Protein AF-A0A351BF96-F1 (afdb_monomer_lite)

Structure (mmCIF, N/CA/C/O backbone):
data_AF-A0A351BF96-F1
#
_entry.id   AF-A0A351BF96-F1
#
loop_
_atom_site.group_PDB
_atom_site.id
_atom_site.type_symbol
_atom_site.label_atom_id
_atom_site.label_alt_id
_atom_site.label_comp_id
_atom_site.label_asym_id
_atom_site.label_entity_id
_atom_site.label_seq_id
_atom_site.pdbx_PDB_ins_code
_atom_site.Cartn_x
_atom_site.Cartn_y
_atom_site.Cartn_z
_atom_site.occupancy
_atom_site.B_iso_or_equiv
_atom_site.auth_seq_id
_atom_site.auth_comp_id
_atom_site.auth_asym_id
_atom_site.auth_atom_id
_atom_site.pdbx_PDB_model_num
ATOM 1 N N . LEU A 1 1 ? -0.354 8.530 3.526 1.00 91.81 1 LEU A N 1
ATOM 2 C CA . LEU A 1 1 ? 0.156 8.035 2.235 1.00 91.81 1 LEU A CA 1
ATOM 3 C C . LEU A 1 1 ? 0.255 9.229 1.298 1.00 91.81 1 LEU A C 1
ATOM 5 O O . LEU A 1 1 ? -0.770 9.807 0.979 1.00 91.81 1 LEU A O 1
ATOM 9 N N . ASN A 1 2 ? 1.468 9.667 0.968 1.00 91.69 2 ASN A N 1
ATOM 10 C CA . ASN A 1 2 ? 1.676 10.940 0.265 1.00 91.69 2 ASN A CA 1
ATOM 11 C C . ASN A 1 2 ? 1.806 10.764 -1.258 1.00 91.69 2 ASN A C 1
ATOM 13 O O . ASN A 1 2 ? 1.143 11.456 -2.019 1.00 91.69 2 ASN A O 1
ATOM 17 N N . ASN A 1 3 ? 2.643 9.818 -1.681 1.00 91.81 3 ASN A N 1
ATOM 18 C CA . ASN A 1 3 ? 2.951 9.522 -3.077 1.00 91.81 3 ASN A CA 1
ATOM 19 C C . ASN A 1 3 ? 3.251 8.020 -3.224 1.00 91.81 3 ASN A C 1
ATOM 21 O O . ASN A 1 3 ? 3.602 7.380 -2.223 1.00 91.81 3 ASN A O 1
ATOM 25 N N . LEU A 1 4 ? 3.116 7.471 -4.433 1.00 92.50 4 LEU A N 1
ATOM 26 C CA . LEU A 1 4 ? 3.485 6.092 -4.741 1.00 92.50 4 LEU A CA 1
ATOM 27 C C . LEU A 1 4 ? 3.877 5.930 -6.221 1.00 92.50 4 LEU A C 1
ATOM 29 O O . LEU A 1 4 ? 3.032 5.753 -7.095 1.00 92.50 4 LEU A O 1
ATOM 33 N N . GLU A 1 5 ? 5.184 5.925 -6.474 1.00 92.88 5 GLU A N 1
ATOM 34 C CA . GLU A 1 5 ? 5.780 5.880 -7.814 1.00 92.88 5 GLU A CA 1
ATOM 35 C C . GLU A 1 5 ? 6.785 4.727 -7.949 1.00 92.88 5 GLU A C 1
ATOM 37 O O . GLU A 1 5 ? 7.238 4.136 -6.963 1.00 92.88 5 GLU A O 1
ATOM 42 N N . PHE A 1 6 ? 7.128 4.383 -9.192 1.00 94.44 6 PHE A N 1
ATOM 43 C CA . PHE A 1 6 ? 8.087 3.323 -9.495 1.00 94.44 6 PHE A CA 1
ATOM 44 C C . PHE A 1 6 ? 9.531 3.846 -9.521 1.00 94.44 6 PHE A C 1
ATOM 46 O O . PHE A 1 6 ? 10.133 3.956 -10.584 1.00 94.44 6 PHE A O 1
ATOM 53 N N . ASP A 1 7 ? 10.085 4.117 -8.337 1.00 91.12 7 ASP A N 1
ATOM 54 C CA . ASP A 1 7 ? 11.458 4.636 -8.172 1.00 91.12 7 ASP A CA 1
ATOM 55 C C . ASP A 1 7 ? 12.430 3.647 -7.498 1.00 91.12 7 ASP A C 1
ATOM 57 O O . ASP A 1 7 ? 13.619 3.922 -7.349 1.00 91.12 7 ASP A O 1
ATOM 61 N N . HIS A 1 8 ? 11.946 2.462 -7.117 1.00 89.06 8 HIS A N 1
ATOM 62 C CA . HIS A 1 8 ? 12.714 1.419 -6.420 1.00 89.06 8 HIS A CA 1
ATOM 63 C C . HIS A 1 8 ? 12.875 0.157 -7.281 1.00 89.06 8 HIS A C 1
ATOM 65 O O . HIS A 1 8 ? 12.564 -0.959 -6.853 1.00 89.06 8 HIS A O 1
ATOM 71 N N . ALA A 1 9 ? 13.310 0.345 -8.530 1.00 88.38 9 ALA A N 1
ATOM 72 C CA . ALA A 1 9 ? 13.448 -0.720 -9.531 1.00 88.38 9 ALA A CA 1
ATOM 73 C C . ALA A 1 9 ? 14.512 -1.783 -9.179 1.00 88.38 9 ALA A C 1
ATOM 75 O O . ALA A 1 9 ? 14.557 -2.854 -9.777 1.00 88.38 9 ALA A O 1
ATOM 76 N N . ASP A 1 10 ? 15.375 -1.493 -8.209 1.00 92.56 10 ASP A N 1
ATOM 77 C CA . ASP A 1 10 ? 16.356 -2.413 -7.635 1.00 92.56 10 ASP A CA 1
ATOM 78 C C . ASP A 1 10 ? 15.728 -3.452 -6.689 1.00 92.56 10 ASP A C 1
ATOM 80 O O . ASP A 1 10 ? 16.293 -4.528 -6.490 1.00 92.56 10 ASP A O 1
ATOM 84 N N . ILE A 1 11 ? 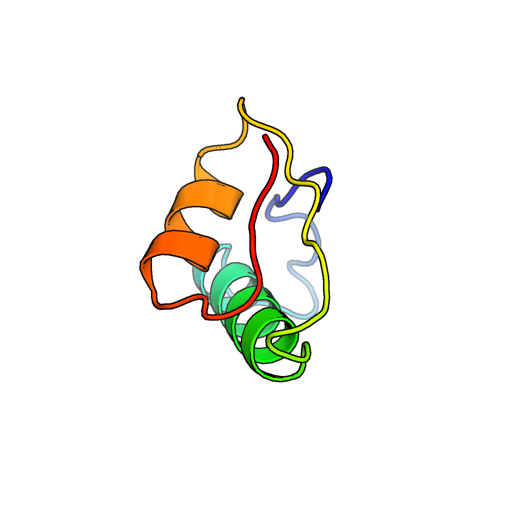14.553 -3.153 -6.128 1.00 95.25 11 ILE A N 1
ATOM 85 C CA . ILE A 1 11 ? 13.841 -4.006 -5.162 1.00 95.25 11 ILE A CA 1
ATOM 86 C C . ILE A 1 11 ? 12.557 -4.580 -5.769 1.00 95.25 11 ILE A C 1
ATOM 88 O O . ILE A 1 11 ? 12.174 -5.714 -5.469 1.00 95.25 11 ILE A O 1
ATOM 92 N N . PHE A 1 12 ? 11.880 -3.811 -6.620 1.00 95.81 12 PHE A N 1
ATOM 93 C CA . PHE A 1 12 ? 10.576 -4.158 -7.170 1.00 95.81 12 PHE A CA 1
ATOM 94 C C . PHE A 1 12 ? 10.614 -4.274 -8.689 1.00 95.81 12 PHE A C 1
ATOM 96 O O . PHE A 1 12 ? 11.232 -3.468 -9.374 1.00 95.81 12 PHE A O 1
ATOM 103 N N . ALA A 1 13 ? 9.899 -5.269 -9.214 1.00 95.44 13 ALA A N 1
ATOM 104 C CA . ALA A 1 13 ? 9.820 -5.507 -10.652 1.00 95.44 13 ALA A CA 1
ATOM 105 C C . ALA A 1 13 ? 9.012 -4.428 -11.397 1.00 95.44 13 ALA A C 1
ATOM 107 O O . ALA A 1 13 ? 9.299 -4.144 -12.556 1.00 95.44 13 ALA A O 1
ATOM 108 N N . ASP A 1 14 ? 7.999 -3.851 -10.746 1.00 95.75 14 ASP A N 1
ATOM 109 C CA . ASP A 1 14 ? 7.103 -2.841 -11.310 1.00 95.75 14 ASP A CA 1
ATOM 110 C C . ASP A 1 14 ? 6.334 -2.080 -10.208 1.00 95.75 14 ASP A C 1
ATOM 112 O O . ASP A 1 14 ? 6.455 -2.364 -9.011 1.00 95.75 14 ASP A O 1
ATOM 116 N N . LEU A 1 15 ? 5.506 -1.111 -10.617 1.00 95.88 15 LEU A N 1
ATOM 117 C CA . LEU A 1 15 ? 4.630 -0.361 -9.713 1.00 95.88 15 LEU A CA 1
ATOM 118 C C . LEU A 1 15 ? 3.616 -1.266 -8.993 1.00 95.88 15 LEU A C 1
ATOM 120 O O . LEU A 1 15 ? 3.306 -1.032 -7.827 1.00 95.88 15 LEU A O 1
ATOM 124 N N . ALA A 1 16 ? 3.118 -2.320 -9.645 1.00 96.31 16 ALA A N 1
ATOM 125 C CA . ALA A 1 16 ? 2.122 -3.219 -9.060 1.00 96.31 16 ALA A CA 1
ATOM 126 C C . ALA A 1 16 ? 2.694 -4.030 -7.879 1.00 96.31 16 ALA A C 1
ATOM 128 O O . ALA A 1 16 ? 1.986 -4.324 -6.902 1.00 96.31 16 ALA A O 1
ATOM 129 N N . ALA A 1 17 ? 3.985 -4.361 -7.925 1.00 96.88 17 ALA A N 1
ATOM 130 C CA . ALA A 1 17 ? 4.710 -4.973 -6.821 1.00 96.88 17 ALA A CA 1
ATOM 131 C C . ALA A 1 17 ? 4.811 -4.014 -5.621 1.00 96.88 17 ALA A C 1
ATOM 133 O O . ALA A 1 17 ? 4.536 -4.430 -4.490 1.00 96.88 17 ALA A O 1
ATOM 134 N N . ILE A 1 18 ? 5.097 -2.728 -5.860 1.00 96.88 18 ILE A N 1
ATOM 135 C CA . ILE A 1 18 ? 5.113 -1.689 -4.816 1.00 96.88 18 ILE A CA 1
ATOM 136 C C . ILE A 1 18 ? 3.705 -1.499 -4.226 1.00 96.88 18 ILE A C 1
ATOM 138 O O . ILE A 1 18 ? 3.529 -1.547 -3.007 1.00 96.88 18 ILE A O 1
ATOM 142 N N . GLU A 1 19 ? 2.674 -1.380 -5.069 1.00 96.88 19 GLU A N 1
ATOM 143 C CA . GLU A 1 19 ? 1.270 -1.293 -4.642 1.00 96.88 19 GLU A CA 1
ATOM 144 C C . GLU A 1 19 ? 0.860 -2.481 -3.765 1.00 96.88 19 GLU A C 1
ATOM 146 O O . GLU A 1 19 ? 0.093 -2.335 -2.813 1.00 96.88 19 GLU A O 1
ATOM 151 N N . THR A 1 20 ? 1.381 -3.674 -4.055 1.00 97.12 20 THR A N 1
ATOM 152 C CA . THR A 1 20 ? 1.123 -4.872 -3.250 1.00 97.12 20 THR A CA 1
ATOM 153 C C . THR A 1 20 ? 1.724 -4.773 -1.858 1.00 97.12 20 THR A C 1
ATOM 155 O O . THR A 1 20 ? 1.032 -5.092 -0.889 1.00 97.12 20 THR A O 1
ATOM 158 N N . GLN A 1 21 ? 2.946 -4.260 -1.722 1.00 97.12 21 GLN A N 1
ATOM 159 C CA . GLN A 1 21 ? 3.529 -4.024 -0.399 1.00 97.12 21 GLN A CA 1
ATOM 160 C C . GLN A 1 21 ? 2.772 -2.948 0.377 1.00 97.12 21 GLN A C 1
ATOM 162 O O . GLN A 1 21 ? 2.492 -3.129 1.561 1.00 97.12 21 GLN A O 1
ATOM 167 N N . PHE A 1 22 ? 2.356 -1.870 -0.287 1.00 96.75 22 PHE A N 1
ATOM 168 C CA . PHE A 1 22 ? 1.528 -0.843 0.345 1.00 96.75 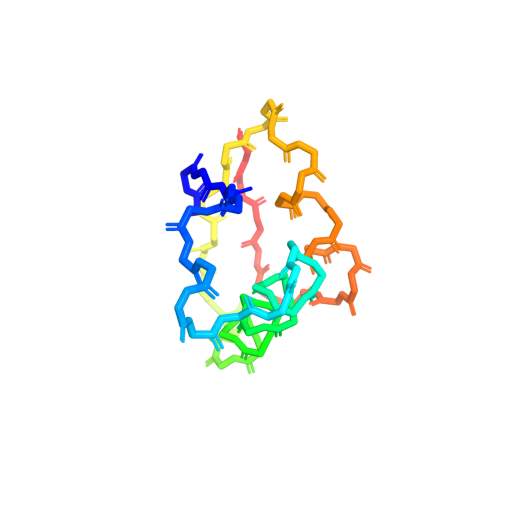22 PHE A CA 1
ATOM 169 C C . PHE A 1 22 ? 0.171 -1.396 0.788 1.00 96.75 22 PHE A C 1
ATOM 171 O O . PHE A 1 22 ? -0.281 -1.102 1.892 1.00 96.75 22 PHE A O 1
ATOM 178 N N . HIS A 1 23 ? -0.457 -2.260 -0.011 1.00 97.62 23 HIS A N 1
ATOM 179 C CA . HIS A 1 23 ? -1.687 -2.938 0.392 1.00 97.62 23 HIS A CA 1
ATOM 180 C C . HIS A 1 23 ? -1.461 -3.860 1.602 1.00 97.62 23 HIS A C 1
ATOM 182 O O . HIS A 1 23 ? -2.283 -3.895 2.518 1.00 97.62 23 HIS A O 1
ATOM 188 N N . HIS A 1 24 ? -0.334 -4.576 1.661 1.00 97.88 24 HIS A N 1
ATOM 189 C CA . HIS A 1 24 ? 0.033 -5.357 2.845 1.00 97.88 24 HIS A CA 1
ATOM 190 C C . HIS A 1 24 ? 0.247 -4.479 4.078 1.00 97.88 24 HIS A C 1
ATOM 192 O O . HIS A 1 24 ? -0.238 -4.834 5.149 1.00 97.88 24 HIS A O 1
ATOM 198 N N . PHE A 1 25 ? 0.887 -3.319 3.928 1.00 97.31 25 PHE A N 1
ATOM 199 C CA . PHE A 1 25 ? 1.025 -2.338 5.001 1.00 97.31 25 PHE A CA 1
ATOM 200 C C . PHE A 1 25 ? -0.337 -1.829 5.491 1.00 97.31 25 PHE A C 1
ATOM 202 O O . PHE A 1 25 ? -0.599 -1.852 6.688 1.00 97.31 25 PHE A O 1
ATOM 209 N N . VAL A 1 26 ? -1.247 -1.450 4.590 1.00 97.06 26 VAL A N 1
ATOM 210 C CA . VAL A 1 26 ? -2.608 -1.013 4.956 1.00 97.06 26 VAL A CA 1
ATOM 211 C C . VAL A 1 26 ? -3.332 -2.0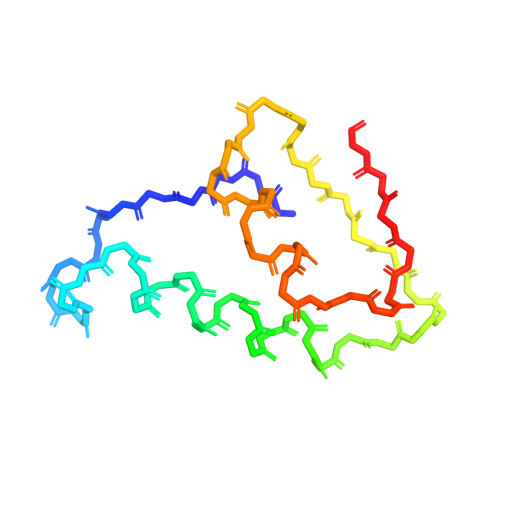74 5.794 1.00 97.06 26 VAL A C 1
ATOM 213 O O . VAL A 1 26 ? -4.025 -1.741 6.752 1.00 97.06 26 VAL A O 1
ATOM 216 N N . ARG A 1 27 ? -3.116 -3.361 5.497 1.00 97.31 27 ARG A N 1
ATOM 217 C CA . ARG A 1 27 ? -3.692 -4.493 6.241 1.00 97.31 27 ARG A CA 1
ATOM 218 C C . ARG A 1 27 ? -3.103 -4.722 7.637 1.00 97.31 27 ARG A C 1
ATOM 220 O O . ARG A 1 27 ? -3.566 -5.624 8.330 1.00 97.31 27 ARG A O 1
ATOM 227 N N . THR A 1 28 ? -2.092 -3.980 8.071 1.00 97.44 28 THR A N 1
ATOM 228 C CA . THR A 1 28 ? -1.602 -4.058 9.460 1.00 97.44 28 THR A CA 1
ATOM 229 C C . THR A 1 28 ? -2.192 -2.963 10.343 1.00 97.44 28 THR A C 1
ATOM 231 O O . THR A 1 28 ? -2.099 -3.044 11.568 1.00 97.44 28 THR A O 1
ATOM 234 N N . LEU A 1 29 ? -2.829 -1.953 9.743 1.00 97.25 29 LEU A N 1
ATOM 235 C CA . LEU A 1 29 ? -3.372 -0.811 10.466 1.00 97.25 29 LEU A CA 1
ATOM 236 C C . LEU A 1 29 ? -4.650 -1.202 11.223 1.00 97.25 29 LEU A C 1
ATOM 238 O O . LEU A 1 29 ? -5.464 -1.968 10.713 1.00 97.25 29 LEU A O 1
ATOM 242 N N . PRO A 1 30 ? -4.880 -0.693 12.444 1.00 97.56 30 PRO A N 1
ATOM 243 C CA . PRO A 1 30 ? -6.095 -0.992 13.191 1.00 97.56 30 PRO A CA 1
ATOM 244 C C . PRO A 1 30 ? -7.312 -0.273 12.597 1.00 97.56 30 PRO A C 1
ATOM 246 O O . PRO A 1 30 ? -7.209 0.818 12.033 1.00 97.56 30 PRO A O 1
ATOM 249 N N . ARG A 1 31 ? -8.505 -0.841 12.807 1.00 97.19 31 ARG A N 1
ATOM 250 C CA . ARG A 1 31 ? -9.783 -0.230 12.393 1.00 97.19 31 ARG A CA 1
ATOM 251 C C . ARG A 1 31 ? -10.073 1.113 13.076 1.00 97.19 31 ARG A C 1
ATOM 253 O O . ARG A 1 31 ? -10.810 1.918 12.526 1.00 97.19 31 ARG A O 1
ATOM 260 N N . SER A 1 32 ? -9.497 1.353 14.251 1.00 97.56 32 SER A N 1
ATOM 261 C CA . SER A 1 32 ? -9.609 2.615 14.992 1.00 97.56 32 SER A CA 1
ATOM 262 C C . SER A 1 32 ? -8.590 3.681 14.569 1.00 97.56 32 SER A C 1
ATOM 264 O O . SER A 1 32 ? -8.566 4.752 15.167 1.00 97.56 32 SER A O 1
ATOM 266 N N . GLY A 1 33 ? -7.708 3.380 13.610 1.00 97.06 33 GLY A N 1
ATOM 267 C CA . GLY A 1 33 ? -6.737 4.340 13.086 1.00 97.06 33 GLY A CA 1
ATOM 268 C C . GLY A 1 33 ? -7.337 5.306 12.060 1.00 97.06 33 GLY A C 1
ATOM 269 O O . GLY A 1 33 ? -8.541 5.306 11.813 1.00 97.06 33 GLY A O 1
ATOM 270 N N . LEU A 1 34 ? -6.465 6.088 11.421 1.00 97.75 34 LEU A N 1
ATOM 271 C CA . LEU A 1 34 ? -6.803 6.960 10.297 1.00 97.75 34 LEU A CA 1
ATOM 272 C C . LEU A 1 34 ? -5.670 6.933 9.268 1.00 97.75 34 LEU A C 1
ATOM 274 O O . LEU A 1 34 ? -4.502 7.106 9.618 1.00 97.75 34 LEU A O 1
ATOM 278 N N . ILE A 1 35 ? -6.016 6.730 8.000 1.00 97.38 35 ILE A N 1
ATOM 279 C CA . ILE A 1 35 ? -5.103 6.904 6.872 1.00 97.38 35 ILE A CA 1
ATOM 280 C C . ILE A 1 35 ? -5.396 8.260 6.243 1.00 97.38 35 ILE A C 1
ATOM 282 O O . ILE A 1 35 ? -6.461 8.449 5.672 1.00 97.38 35 ILE A O 1
ATOM 286 N N . VAL A 1 36 ? -4.434 9.177 6.290 1.00 96.94 36 VAL A N 1
ATOM 287 C CA . VAL A 1 36 ? -4.471 10.406 5.483 1.00 96.94 36 VAL A CA 1
ATOM 288 C C . VAL A 1 36 ? -3.771 10.106 4.163 1.00 96.94 36 VAL A C 1
ATOM 290 O O . VAL A 1 36 ? -2.590 9.750 4.182 1.00 96.94 36 VAL A O 1
ATOM 293 N N . ALA A 1 37 ? -4.475 10.164 3.037 1.00 95.75 37 ALA A N 1
ATOM 294 C CA . ALA A 1 37 ? -3.964 9.809 1.715 1.00 95.75 37 ALA A CA 1
ATOM 295 C C . ALA A 1 37 ? -4.068 10.990 0.747 1.00 95.75 37 ALA A C 1
ATOM 297 O O . ALA A 1 37 ? -5.048 11.709 0.776 1.00 95.75 37 ALA A O 1
ATOM 298 N N . ASN A 1 38 ? -3.092 11.174 -0.136 1.00 93.06 38 ASN A N 1
ATOM 299 C CA . ASN A 1 38 ? -3.180 12.196 -1.175 1.00 93.06 38 ASN A CA 1
ATOM 300 C C . ASN A 1 38 ? -4.300 11.862 -2.181 1.00 93.06 38 ASN A C 1
ATOM 302 O O . ASN A 1 38 ? -4.250 10.821 -2.838 1.00 93.06 38 ASN A O 1
ATOM 306 N N . ALA A 1 39 ? -5.293 12.748 -2.308 1.00 85.31 39 ALA A N 1
ATOM 307 C CA . ALA A 1 39 ? -6.450 12.581 -3.189 1.00 85.31 39 ALA A CA 1
ATOM 308 C C . ALA A 1 39 ? -6.128 12.554 -4.693 1.00 85.31 39 ALA A C 1
ATOM 310 O O . ALA A 1 39 ? -6.911 12.008 -5.467 1.00 85.31 39 ALA A O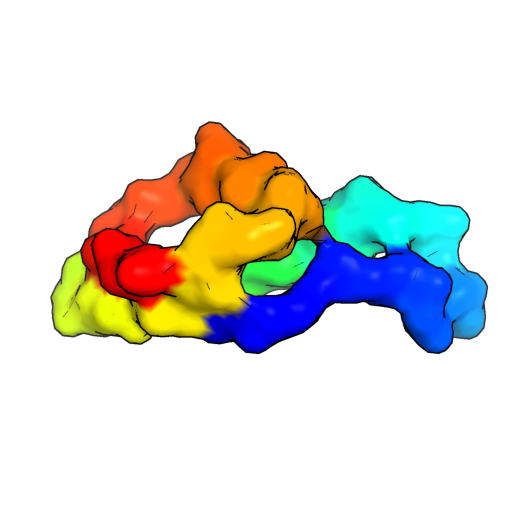 1
ATOM 311 N N . ALA A 1 40 ? -5.020 13.166 -5.119 1.00 87.88 40 ALA A N 1
ATOM 312 C CA . ALA A 1 40 ? -4.667 13.289 -6.535 1.00 87.88 40 ALA A CA 1
ATOM 313 C C . ALA A 1 40 ? -3.936 12.051 -7.090 1.00 87.88 40 ALA A C 1
ATOM 315 O O . ALA A 1 40 ? -3.672 11.977 -8.289 1.00 87.88 40 ALA A O 1
ATOM 316 N N . GLU A 1 41 ? -3.610 11.083 -6.231 1.00 89.19 41 GLU A N 1
ATOM 317 C CA . GLU A 1 41 ? -2.684 10.002 -6.551 1.00 89.19 41 GLU A CA 1
ATOM 318 C C . GLU A 1 41 ? -3.420 8.692 -6.886 1.00 89.19 41 GLU A C 1
ATOM 320 O O . GLU A 1 41 ? -3.836 7.928 -6.009 1.00 89.19 41 GLU A O 1
ATOM 325 N N . GLY A 1 42 ? -3.559 8.399 -8.183 1.00 92.06 42 GLY A N 1
ATOM 326 C CA . GLY A 1 42 ? -4.316 7.235 -8.664 1.00 92.06 42 GLY A CA 1
ATOM 327 C C . GLY A 1 42 ? -3.724 5.877 -8.257 1.00 92.06 42 GLY A C 1
A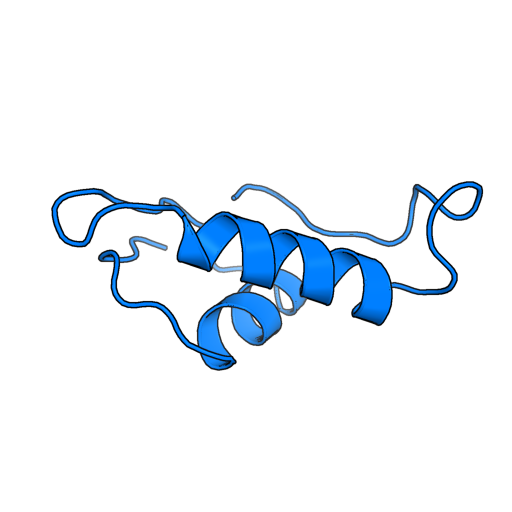TOM 328 O O . GLY A 1 42 ? -4.447 4.884 -8.169 1.00 92.06 42 GLY A O 1
ATOM 329 N N . SER A 1 43 ? -2.420 5.801 -7.988 1.00 93.62 43 SER A N 1
ATOM 330 C CA . SER A 1 43 ? -1.766 4.592 -7.465 1.00 93.62 43 SER A CA 1
ATOM 331 C C . SER A 1 43 ? -2.212 4.272 -6.031 1.00 93.62 43 SER A C 1
ATOM 333 O O . SER A 1 43 ? -2.529 3.121 -5.718 1.00 93.62 43 SER A O 1
ATOM 335 N N . LEU A 1 44 ? -2.360 5.290 -5.177 1.00 95.19 44 LEU A N 1
ATOM 336 C CA . LEU A 1 44 ? -2.897 5.136 -3.824 1.00 95.19 44 LEU A CA 1
ATOM 337 C C . LEU A 1 44 ? -4.372 4.728 -3.842 1.00 95.19 44 LEU A C 1
ATOM 339 O O . LEU A 1 44 ? -4.786 3.902 -3.025 1.00 95.19 44 LEU A O 1
ATOM 343 N N . GLU A 1 45 ? -5.160 5.231 -4.795 1.00 94.62 45 GLU A N 1
ATOM 344 C CA . GLU A 1 45 ? -6.541 4.773 -4.973 1.00 94.62 45 GLU A CA 1
ATOM 345 C C . GLU A 1 45 ? -6.613 3.274 -5.278 1.00 94.62 45 GLU A C 1
ATOM 347 O O . GLU A 1 45 ? -7.402 2.562 -4.652 1.00 94.62 45 GLU A O 1
ATOM 352 N N . ARG A 1 46 ? -5.754 2.770 -6.178 1.00 95.94 46 ARG A N 1
ATOM 353 C CA . ARG A 1 46 ? -5.677 1.332 -6.493 1.00 95.94 46 ARG A CA 1
ATOM 354 C C . ARG A 1 46 ? -5.314 0.498 -5.268 1.00 95.94 46 ARG A C 1
ATOM 356 O O . ARG A 1 46 ? -5.932 -0.540 -5.036 1.00 95.94 46 ARG A O 1
ATOM 363 N N . VAL A 1 47 ? -4.360 0.954 -4.455 1.00 96.81 47 VAL A N 1
ATOM 364 C CA . VAL A 1 47 ? -3.979 0.279 -3.201 1.00 96.81 47 VAL A CA 1
ATOM 365 C C . VAL A 1 47 ? -5.166 0.164 -2.246 1.00 96.81 47 VAL A C 1
ATOM 367 O O . VAL A 1 47 ? -5.436 -0.922 -1.727 1.00 96.81 47 VAL A O 1
ATOM 370 N N . LEU A 1 48 ? -5.884 1.265 -2.014 1.00 96.00 48 LEU A N 1
ATOM 371 C CA . LEU A 1 48 ? -7.002 1.311 -1.069 1.00 96.00 48 LEU A CA 1
ATOM 372 C C . LEU A 1 48 ? -8.226 0.533 -1.581 1.00 96.00 48 LEU A C 1
ATOM 374 O O . LEU A 1 48 ? -8.914 -0.113 -0.788 1.00 96.00 48 LEU A O 1
ATOM 378 N N . ALA A 1 49 ? -8.464 0.522 -2.897 1.00 95.75 49 ALA A N 1
ATOM 379 C CA . ALA A 1 49 ? -9.555 -0.222 -3.534 1.00 95.75 49 ALA A CA 1
ATOM 380 C C . ALA A 1 49 ? -9.424 -1.750 -3.385 1.00 95.75 49 ALA A C 1
ATOM 382 O O . ALA A 1 49 ? -10.426 -2.461 -3.430 1.00 95.75 49 ALA A O 1
ATOM 383 N N . ARG A 1 50 ? -8.211 -2.266 -3.143 1.00 96.44 50 ARG A N 1
ATOM 384 C CA . ARG A 1 50 ? -7.963 -3.695 -2.860 1.00 96.44 50 ARG A CA 1
ATOM 385 C C . ARG A 1 50 ? -8.460 -4.141 -1.481 1.00 96.44 50 ARG A C 1
ATOM 387 O O . ARG A 1 50 ? -8.448 -5.334 -1.189 1.00 96.44 50 ARG A O 1
ATOM 394 N N . GLY A 1 51 ? -8.878 -3.205 -0.631 1.00 94.94 51 GLY A N 1
ATOM 395 C CA . GLY A 1 51 ? -9.441 -3.463 0.688 1.00 94.94 51 GLY A CA 1
ATOM 396 C C . GLY A 1 51 ? -8.765 -2.618 1.761 1.00 94.94 51 GLY A C 1
ATOM 397 O O . GLY A 1 51 ? -7.550 -2.678 1.939 1.00 94.94 51 GLY A O 1
ATOM 398 N N . CYS A 1 52 ? -9.574 -1.863 2.500 1.00 96.50 52 CYS A N 1
ATOM 399 C CA . CYS A 1 52 ? -9.139 -1.007 3.594 1.00 96.50 52 CYS A CA 1
ATOM 400 C C . CYS A 1 52 ? -10.235 -0.970 4.662 1.00 96.50 52 CYS A C 1
ATOM 402 O O . CYS A 1 52 ? -11.373 -0.610 4.368 1.00 96.50 52 CYS A O 1
ATOM 404 N N . TRP A 1 53 ? -9.914 -1.368 5.894 1.00 96.00 53 TRP A N 1
ATOM 405 C CA . TRP A 1 53 ? -10.856 -1.307 7.022 1.00 96.00 53 TRP A CA 1
ATOM 406 C C . TRP A 1 53 ? -10.572 -0.144 7.973 1.00 96.00 53 TRP A C 1
ATOM 408 O O . TRP A 1 53 ? -11.404 0.159 8.825 1.00 96.00 53 TRP A O 1
ATOM 418 N N . THR A 1 54 ? -9.408 0.489 7.855 1.00 97.88 54 THR A N 1
ATOM 419 C CA . THR A 1 54 ? -9.085 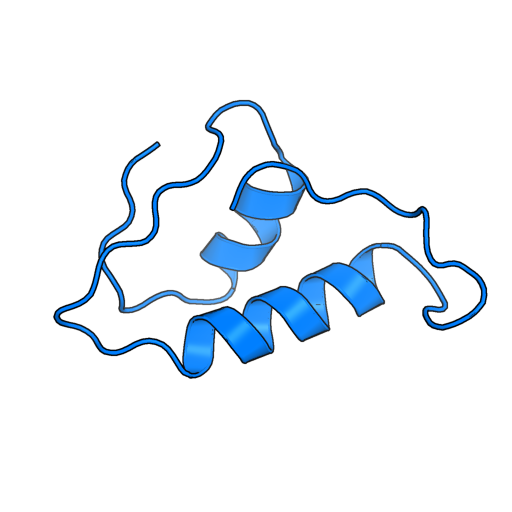1.730 8.556 1.00 97.88 54 THR A CA 1
ATOM 420 C C . THR A 1 54 ? -9.751 2.898 7.815 1.00 97.88 54 THR A C 1
ATOM 422 O O . THR A 1 54 ? -9.684 2.932 6.585 1.00 97.88 54 THR A O 1
ATOM 425 N N . PRO A 1 55 ? -10.412 3.836 8.517 1.00 97.88 55 PRO A N 1
ATOM 426 C CA . PRO A 1 55 ? -10.920 5.073 7.930 1.00 97.88 55 PRO A CA 1
ATOM 427 C C . PRO A 1 55 ? -9.869 5.803 7.085 1.00 97.88 55 PRO A C 1
ATOM 429 O O . PRO A 1 55 ? -8.686 5.810 7.432 1.00 97.88 55 PRO A O 1
ATOM 432 N N . VAL A 1 56 ? -10.313 6.426 5.991 1.00 97.00 56 VAL A N 1
ATOM 433 C CA . VAL A 1 56 ? -9.451 7.169 5.064 1.00 97.00 56 VAL A CA 1
ATOM 434 C C . VAL A 1 56 ? -9.946 8.604 4.939 1.00 97.00 56 VAL A C 1
ATOM 436 O O . VAL A 1 56 ? -11.126 8.828 4.675 1.00 97.00 56 VAL A O 1
ATOM 439 N N . GLU A 1 57 ? -9.026 9.550 5.075 1.00 96.19 57 GLU A N 1
ATOM 440 C CA . GLU A 1 57 ? -9.197 10.964 4.749 1.00 96.19 57 GLU A CA 1
ATOM 441 C C . GLU A 1 57 ? -8.320 11.300 3.539 1.00 96.19 57 GLU A C 1
ATOM 443 O O . GLU A 1 57 ? -7.219 10.755 3.409 1.00 96.19 57 GLU A O 1
ATOM 448 N N . ARG A 1 58 ? -8.838 12.125 2.628 1.00 89.75 58 ARG A N 1
ATOM 449 C CA . ARG A 1 58 ? -8.232 12.419 1.326 1.00 89.75 58 ARG A CA 1
ATOM 450 C C . ARG A 1 58 ? -7.942 13.903 1.167 1.00 89.75 58 ARG A C 1
ATOM 452 O O . ARG A 1 58 ? -8.834 14.684 1.560 1.00 89.75 58 ARG A O 1
#

Foldseek 3Di:
DEAQADPPVVVDVHSVRSLVVLLVVLVVDDLAAEAEYDPVYVSVVVSCVVDHNHHYDD

Sequence (58 aa):
LNNLEFDHADIFADLAAIETQFHHFVRTLPRSGLIVANAAEGSLERVLARGCWTPVER

Secondary structure (DSSP, 8-state):
-----S--TTT-SSHHHHHHHHHHHHTTS-TTS-EE--TT-HHHHHHHHT---S-EE-

Radius of gyration: 11.35 Å; chains: 1; bounding box: 27×19×26 Å

pLDDT: mean 94.99, std 2.95, range [85.31, 97.88]